Protein AF-A0A164SFN7-F1 (afdb_monomer_lite)

Structure (mmCIF, N/CA/C/O backbone):
data_AF-A0A164SFN7-F1
#
_entry.id   AF-A0A164SFN7-F1
#
loop_
_atom_site.group_PDB
_atom_site.id
_atom_site.type_symbol
_atom_site.label_atom_id
_atom_site.label_alt_id
_atom_site.label_comp_id
_atom_site.label_asym_id
_atom_site.label_entity_id
_atom_site.label_seq_id
_atom_site.pdbx_PDB_ins_code
_atom_site.Cartn_x
_atom_site.Cartn_y
_atom_site.Cartn_z
_atom_site.occupancy
_atom_site.B_iso_or_equiv
_atom_site.auth_seq_id
_atom_site.auth_comp_id
_atom_site.auth_asym_id
_atom_site.auth_atom_id
_atom_site.pdbx_PDB_model_num
ATOM 1 N N . MET A 1 1 ? 20.250 -11.025 16.945 1.00 33.38 1 MET A N 1
ATOM 2 C CA . MET A 1 1 ? 20.134 -11.820 18.185 1.00 33.38 1 MET A CA 1
ATOM 3 C C . MET A 1 1 ? 20.793 -11.009 19.290 1.00 33.38 1 MET A C 1
ATOM 5 O O . MET A 1 1 ? 22.008 -10.897 19.287 1.00 33.38 1 MET A O 1
ATOM 9 N N . VAL A 1 2 ? 20.019 -10.319 20.131 1.00 45.22 2 VAL A N 1
ATOM 10 C CA . VAL A 1 2 ? 20.588 -9.515 21.226 1.00 45.22 2 VAL A CA 1
ATOM 11 C C . VAL A 1 2 ? 20.571 -10.379 22.480 1.00 45.22 2 VAL A C 1
ATOM 13 O O . VAL A 1 2 ? 19.505 -10.751 22.959 1.00 45.22 2 VAL A O 1
ATOM 16 N N . LEU A 1 3 ? 21.754 -10.739 22.973 1.00 43.59 3 LEU A N 1
ATOM 17 C CA . LEU A 1 3 ? 21.920 -11.411 24.257 1.00 43.59 3 LEU A CA 1
ATOM 18 C C . LEU A 1 3 ? 21.895 -10.341 25.352 1.00 43.59 3 LEU A C 1
ATOM 20 O O . LEU A 1 3 ? 22.896 -9.664 25.578 1.00 43.59 3 LEU A O 1
ATOM 24 N N . THR A 1 4 ? 20.762 -10.149 26.026 1.00 58.56 4 THR A N 1
ATOM 25 C CA . THR A 1 4 ? 20.724 -9.317 27.236 1.00 58.56 4 THR A CA 1
ATOM 26 C C . THR A 1 4 ? 21.063 -10.170 28.454 1.00 58.56 4 THR A C 1
ATOM 28 O O . THR A 1 4 ? 20.426 -11.193 28.701 1.00 58.56 4 THR A O 1
ATOM 31 N N . SER A 1 5 ? 22.077 -9.740 29.208 1.00 54.66 5 SER A N 1
ATOM 32 C CA . SER A 1 5 ? 22.541 -10.364 30.453 1.00 54.66 5 SER A CA 1
ATOM 33 C C . SER A 1 5 ? 21.390 -10.594 31.456 1.00 54.66 5 SER A C 1
ATOM 35 O O . SER A 1 5 ? 20.573 -9.686 31.641 1.00 54.66 5 SER A O 1
ATOM 37 N N . PRO A 1 6 ? 21.336 -11.745 32.164 1.00 59.28 6 PRO A N 1
ATOM 38 C CA . PRO A 1 6 ? 20.264 -12.081 33.115 1.00 59.28 6 PRO A CA 1
ATOM 39 C C . PRO A 1 6 ? 20.040 -11.048 34.232 1.00 59.28 6 PRO A C 1
ATOM 41 O O . PRO A 1 6 ? 18.947 -10.962 34.791 1.00 59.28 6 PRO A O 1
ATOM 44 N N . ASN A 1 7 ? 21.058 -10.244 34.552 1.00 55.56 7 ASN A N 1
ATOM 45 C CA . ASN A 1 7 ? 20.974 -9.227 35.601 1.00 55.56 7 ASN A CA 1
ATOM 46 C C . ASN A 1 7 ? 20.192 -7.975 35.172 1.00 55.56 7 ASN A C 1
ATOM 48 O O . ASN A 1 7 ? 19.570 -7.338 36.019 1.00 55.56 7 ASN A O 1
ATOM 52 N N . LEU A 1 8 ? 20.146 -7.658 33.872 1.00 57.59 8 LEU A N 1
ATOM 53 C CA . LEU A 1 8 ? 19.366 -6.526 33.355 1.00 57.59 8 LEU A CA 1
ATOM 54 C C . LEU A 1 8 ? 17.859 -6.810 33.392 1.00 57.59 8 LEU A C 1
ATOM 56 O O . LEU A 1 8 ? 17.068 -5.912 33.665 1.00 57.59 8 LEU A O 1
ATOM 60 N N . LEU A 1 9 ? 17.461 -8.072 33.200 1.00 55.44 9 LEU A N 1
ATOM 61 C CA . LEU A 1 9 ? 16.054 -8.473 33.248 1.00 55.44 9 LEU A CA 1
ATOM 62 C C . LEU A 1 9 ? 15.472 -8.349 34.665 1.00 55.44 9 LEU A C 1
ATOM 64 O O . LEU A 1 9 ? 14.347 -7.891 34.840 1.00 55.44 9 LEU A O 1
ATOM 68 N N . LYS A 1 10 ? 16.259 -8.696 35.692 1.00 55.19 10 LYS A N 1
ATOM 69 C CA . LYS A 1 10 ? 15.844 -8.551 37.098 1.00 55.19 10 LYS A CA 1
ATOM 70 C C . LYS A 1 10 ? 15.749 -7.092 37.537 1.00 55.19 10 LYS A C 1
ATOM 72 O O . LYS A 1 10 ? 14.866 -6.754 38.317 1.00 55.19 10 LYS A O 1
ATOM 77 N N . GLN A 1 11 ? 16.626 -6.231 37.023 1.00 57.22 11 GLN A N 1
ATOM 78 C CA . GLN A 1 11 ? 16.580 -4.799 37.316 1.00 57.22 11 GLN A CA 1
ATOM 79 C C . GLN A 1 11 ? 15.337 -4.130 36.707 1.00 57.22 11 GLN A C 1
ATOM 81 O O . GLN A 1 11 ? 14.772 -3.233 37.320 1.00 57.22 11 GLN A O 1
ATOM 86 N N . TRP A 1 12 ? 14.873 -4.616 35.550 1.00 55.66 12 TRP A N 1
ATOM 87 C CA . TRP A 1 12 ? 13.638 -4.151 34.911 1.00 55.66 12 TRP A CA 1
ATOM 88 C C . TRP A 1 12 ? 12.374 -4.637 35.638 1.00 55.66 12 TRP A C 1
ATOM 90 O O . TRP A 1 12 ? 11.414 -3.888 35.770 1.00 55.66 12 TRP A O 1
ATOM 100 N N . LEU A 1 13 ? 12.379 -5.877 36.145 1.00 57.12 13 LEU A N 1
ATOM 101 C CA . LEU A 1 13 ? 11.225 -6.465 36.840 1.00 57.12 13 LEU A CA 1
ATOM 102 C C . LEU A 1 13 ? 10.996 -5.907 38.254 1.00 57.12 13 LEU A C 1
ATOM 104 O O . LEU A 1 13 ? 9.864 -5.904 38.719 1.00 57.12 13 LEU A O 1
ATOM 108 N N . ASN A 1 14 ? 12.044 -5.433 38.933 1.00 52.53 14 ASN A N 1
ATOM 109 C CA . ASN A 1 14 ? 11.960 -5.004 40.335 1.00 52.53 14 ASN A CA 1
ATOM 110 C C . ASN A 1 14 ? 11.657 -3.511 40.528 1.00 52.53 14 ASN A C 1
ATOM 112 O O . ASN A 1 14 ? 11.607 -3.050 41.668 1.00 52.53 14 ASN A O 1
ATOM 116 N N . HIS A 1 15 ? 11.482 -2.741 39.454 1.00 54.28 15 HIS A N 1
ATOM 117 C CA . HIS A 1 15 ? 11.221 -1.312 39.574 1.00 54.28 15 HIS A CA 1
ATOM 118 C C . HIS A 1 15 ? 9.715 -1.017 39.586 1.00 54.28 15 HIS A C 1
ATOM 120 O O . HIS A 1 15 ? 9.156 -0.489 38.627 1.00 54.28 15 HIS A O 1
ATOM 126 N N . GLU A 1 16 ? 9.049 -1.329 40.700 1.00 56.47 16 GLU A N 1
ATOM 127 C CA . GLU A 1 16 ? 7.717 -0.789 40.997 1.00 56.47 16 GLU A CA 1
ATOM 128 C C . GLU A 1 16 ? 7.840 0.707 41.323 1.00 56.47 16 GLU A C 1
ATOM 130 O O . GLU A 1 16 ? 7.941 1.143 42.469 1.00 56.47 16 GLU A O 1
ATOM 135 N N . HIS A 1 17 ? 7.889 1.527 40.274 1.00 54.84 17 HIS A N 1
ATOM 136 C CA . HIS A 1 17 ? 7.689 2.961 40.400 1.00 54.84 17 HIS A CA 1
ATOM 137 C C . HIS A 1 17 ? 6.199 3.240 40.605 1.00 54.84 17 HIS A C 1
ATOM 139 O O . HIS A 1 17 ? 5.403 3.167 39.670 1.00 54.84 17 HIS A O 1
ATOM 145 N 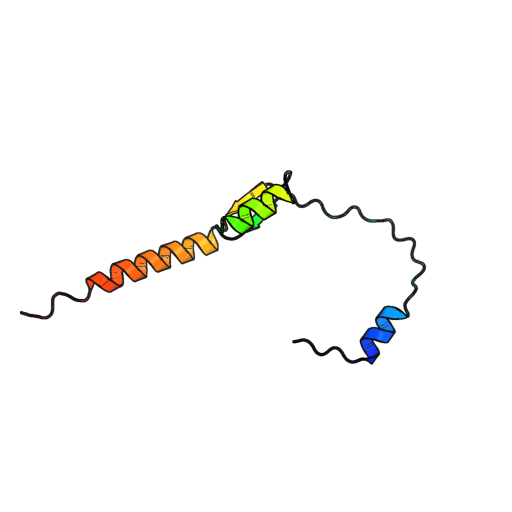N . HIS A 1 18 ? 5.842 3.642 41.824 1.00 49.94 18 HIS A N 1
ATOM 146 C CA . HIS A 1 18 ? 4.639 4.422 42.106 1.00 49.94 18 HIS A CA 1
ATOM 147 C C . HIS A 1 18 ? 4.749 5.795 41.425 1.00 49.94 18 HIS A C 1
ATOM 149 O O . HIS A 1 18 ? 5.040 6.817 42.047 1.00 49.94 18 HIS A O 1
ATOM 155 N N . HIS A 1 19 ? 4.555 5.824 40.114 1.00 55.03 19 HIS A N 1
ATOM 156 C CA . HIS A 1 19 ? 4.261 7.041 39.384 1.00 55.03 19 HIS A CA 1
ATOM 157 C C . HIS A 1 19 ? 2.841 6.904 38.874 1.00 55.03 19 HIS A C 1
ATOM 159 O O . HIS A 1 19 ? 2.514 5.956 38.163 1.00 55.03 19 HIS A O 1
ATOM 165 N N . ASN A 1 20 ? 1.990 7.840 39.294 1.00 53.88 20 ASN A N 1
ATOM 166 C CA . ASN A 1 20 ? 0.707 8.088 38.661 1.00 53.88 20 ASN A CA 1
ATOM 167 C C . ASN A 1 20 ? 1.005 8.439 37.200 1.00 53.88 20 ASN A C 1
ATOM 169 O O . ASN A 1 20 ? 1.204 9.603 36.865 1.00 53.88 20 ASN A O 1
ATOM 173 N N . HIS A 1 21 ? 1.136 7.422 36.348 1.00 56.72 21 HIS A N 1
ATOM 174 C CA . HIS A 1 21 ? 1.183 7.601 34.914 1.00 56.72 21 HIS A CA 1
ATOM 175 C C . HIS A 1 21 ? -0.195 8.118 34.526 1.00 56.72 21 HIS A C 1
ATOM 177 O O . HIS A 1 21 ? -1.141 7.345 34.377 1.00 56.72 21 HIS A O 1
ATOM 183 N N . GLU A 1 22 ? -0.315 9.437 34.386 1.00 60.94 22 GLU A N 1
ATOM 184 C CA . GLU A 1 22 ? -1.294 9.992 33.467 1.00 60.94 22 GLU A CA 1
ATOM 185 C C . GLU A 1 22 ? -1.131 9.216 32.161 1.00 60.94 22 GLU A C 1
ATOM 187 O O . GLU A 1 22 ? -0.066 9.224 31.538 1.00 60.94 22 GLU A O 1
ATOM 192 N N . ILE A 1 23 ? -2.152 8.431 31.821 1.00 66.88 23 ILE A N 1
ATOM 193 C CA . ILE A 1 23 ? -2.161 7.607 30.621 1.00 66.88 23 ILE A CA 1
ATOM 194 C C . ILE A 1 23 ? -2.145 8.596 29.460 1.00 66.88 23 ILE A C 1
ATOM 196 O O . ILE A 1 23 ? -3.190 9.125 29.081 1.00 66.88 23 ILE A O 1
ATOM 200 N N . MET A 1 24 ? -0.960 8.894 28.922 1.00 64.31 24 MET A N 1
ATOM 201 C CA . MET A 1 24 ? -0.875 9.668 27.694 1.00 64.31 24 MET A CA 1
ATOM 202 C C . MET A 1 24 ? -1.686 8.913 26.640 1.00 64.31 24 MET A C 1
ATOM 204 O O . MET A 1 24 ? -1.460 7.709 26.454 1.00 64.31 24 MET A O 1
ATOM 208 N N . PRO A 1 25 ? -2.656 9.566 25.975 1.00 72.88 25 PRO A N 1
ATOM 209 C CA . PRO A 1 25 ? -3.422 8.900 24.942 1.00 72.88 25 PRO A CA 1
ATOM 210 C C . PRO A 1 25 ? -2.442 8.390 23.891 1.00 72.88 25 PRO A C 1
ATOM 212 O O . PRO A 1 25 ? -1.513 9.100 23.498 1.00 72.88 25 PRO A O 1
ATOM 215 N N . LEU A 1 26 ? -2.632 7.1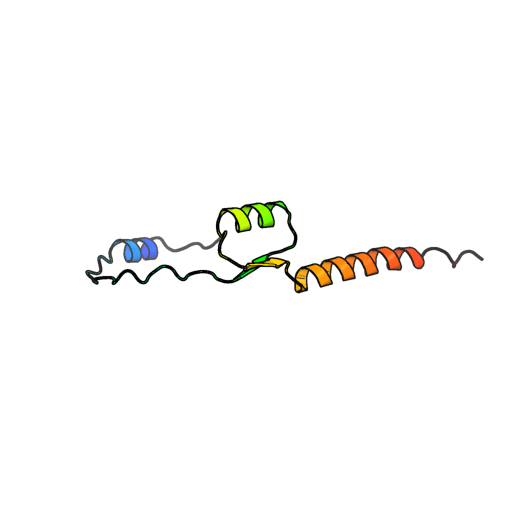38 23.469 1.00 70.81 26 LEU A N 1
ATOM 216 C CA . LEU A 1 26 ? -1.792 6.535 22.441 1.00 70.81 26 LEU A CA 1
ATOM 217 C C . LEU A 1 26 ? -1.719 7.488 21.236 1.00 70.81 26 LEU A C 1
ATOM 219 O O . LEU A 1 26 ? -2.766 7.998 20.815 1.00 70.81 26 LEU A O 1
ATOM 223 N N . PRO A 1 27 ? -0.518 7.753 20.691 1.00 76.31 27 PRO A N 1
ATOM 224 C CA . PRO A 1 27 ? -0.371 8.676 19.579 1.00 76.31 27 PRO A CA 1
ATOM 225 C C . PRO A 1 27 ? -1.243 8.201 18.418 1.00 76.31 27 PRO A C 1
ATOM 227 O O . PRO A 1 27 ? -1.133 7.062 17.955 1.00 76.31 27 PRO A O 1
ATOM 230 N N . ARG A 1 28 ? -2.147 9.074 17.964 1.00 83.00 28 ARG A N 1
ATOM 231 C CA . ARG A 1 28 ? -2.975 8.800 16.793 1.00 83.00 28 ARG A CA 1
ATOM 232 C C . ARG A 1 28 ? -2.071 8.840 15.569 1.00 83.00 28 ARG A C 1
ATOM 234 O O . ARG A 1 28 ? -1.448 9.854 15.279 1.00 83.00 28 ARG A O 1
ATOM 241 N N . VAL A 1 29 ? -1.987 7.719 14.866 1.00 89.06 29 VAL A N 1
ATOM 242 C CA . VAL A 1 29 ? -1.309 7.669 13.574 1.00 89.06 29 VAL A CA 1
ATOM 243 C C . VAL A 1 29 ? -2.207 8.376 12.560 1.00 89.06 29 VAL A C 1
ATOM 245 O O . VAL A 1 29 ? -3.390 8.065 12.484 1.00 89.06 29 VAL A O 1
ATOM 248 N N . ASP A 1 30 ? -1.667 9.309 11.779 1.00 93.94 30 ASP A N 1
ATOM 249 C CA . ASP A 1 30 ? -2.438 10.009 10.735 1.00 93.94 30 ASP A CA 1
ATOM 250 C C . ASP A 1 30 ? -2.084 9.519 9.329 1.00 93.94 30 ASP A C 1
ATOM 252 O O . ASP A 1 30 ? -2.922 9.517 8.425 1.00 93.94 30 ASP A O 1
ATOM 256 N N . ARG A 1 31 ? -0.838 9.077 9.131 1.00 96.44 31 ARG A N 1
ATOM 257 C CA . ARG A 1 31 ? -0.320 8.653 7.831 1.00 96.44 31 ARG A CA 1
ATOM 258 C C . ARG A 1 31 ? 0.567 7.430 7.971 1.00 96.44 31 ARG A C 1
ATOM 260 O O . ARG A 1 31 ? 1.441 7.383 8.829 1.00 96.44 31 ARG A O 1
ATOM 267 N N . ILE A 1 32 ? 0.363 6.473 7.077 1.00 97.06 32 ILE A N 1
ATOM 268 C CA . ILE A 1 32 ? 1.160 5.253 6.981 1.00 97.06 32 ILE A CA 1
ATOM 269 C C . ILE A 1 32 ? 1.686 5.155 5.551 1.00 97.06 32 ILE A C 1
ATOM 271 O O . ILE A 1 32 ? 0.945 5.384 4.594 1.00 97.06 32 ILE A O 1
ATOM 275 N N . VAL A 1 33 ? 2.965 4.816 5.403 1.00 97.88 33 VAL A N 1
ATOM 276 C CA . VAL A 1 33 ? 3.603 4.560 4.109 1.00 97.88 33 VAL A CA 1
ATOM 277 C C . VAL A 1 33 ? 4.196 3.159 4.151 1.00 97.88 33 VAL A C 1
ATOM 279 O O . VAL A 1 33 ? 5.003 2.870 5.030 1.00 97.88 33 VAL A O 1
ATOM 282 N N . THR A 1 34 ? 3.805 2.297 3.219 1.00 97.62 34 THR A N 1
ATOM 283 C CA . THR A 1 34 ? 4.347 0.932 3.093 1.00 97.62 34 THR A CA 1
ATOM 284 C C . THR A 1 34 ? 4.834 0.682 1.674 1.00 97.62 34 THR A C 1
ATOM 286 O O . THR A 1 34 ? 4.634 1.506 0.784 1.00 97.62 34 THR A O 1
ATOM 289 N N . ASP A 1 35 ? 5.476 -0.451 1.428 1.00 94.88 35 ASP A N 1
ATOM 290 C CA . ASP A 1 35 ? 5.605 -0.979 0.070 1.00 94.88 35 ASP A CA 1
ATOM 291 C C . ASP A 1 35 ? 4.226 -1.250 -0.568 1.00 94.88 35 ASP A C 1
ATOM 293 O O . ASP A 1 35 ? 3.182 -1.182 0.086 1.00 94.88 35 ASP A O 1
ATOM 297 N N . PHE A 1 36 ? 4.213 -1.519 -1.877 1.00 94.25 36 PHE A N 1
ATOM 298 C CA . PHE A 1 36 ? 2.993 -1.739 -2.666 1.00 94.25 36 PHE A CA 1
ATOM 299 C C . PHE A 1 36 ? 2.432 -3.166 -2.535 1.00 94.25 36 PHE A C 1
ATOM 301 O O . PHE A 1 36 ? 1.693 -3.631 -3.406 1.00 94.25 36 PHE A O 1
ATOM 308 N N . GLU A 1 37 ? 2.758 -3.880 -1.456 1.00 95.50 37 GLU A N 1
ATOM 309 C CA . GLU A 1 37 ? 2.252 -5.229 -1.248 1.00 95.50 37 GLU A CA 1
ATOM 310 C C . GLU A 1 37 ? 0.766 -5.226 -0.887 1.00 95.50 37 GLU A C 1
ATOM 312 O O . GLU A 1 37 ? 0.315 -4.618 0.087 1.00 95.50 37 GLU A O 1
ATOM 317 N N . ARG A 1 38 ? -0.027 -5.974 -1.662 1.00 96.19 38 ARG A N 1
ATOM 318 C CA . ARG A 1 38 ? -1.483 -6.036 -1.484 1.00 96.19 38 ARG A CA 1
ATOM 319 C C . ARG A 1 38 ? -1.883 -6.493 -0.080 1.00 96.19 38 ARG A C 1
ATOM 321 O O . ARG A 1 38 ? -2.832 -5.949 0.480 1.00 96.19 38 ARG A O 1
ATOM 328 N N . ALA A 1 39 ? -1.188 -7.485 0.475 1.00 97.56 39 ALA A N 1
ATOM 329 C CA . ALA A 1 39 ? -1.486 -8.016 1.803 1.00 97.56 39 ALA A CA 1
ATOM 330 C C . ALA A 1 39 ? -1.310 -6.942 2.887 1.00 97.56 39 ALA A C 1
ATOM 332 O O . ALA A 1 39 ? -2.198 -6.755 3.722 1.00 97.56 39 ALA A O 1
ATOM 333 N N . VAL A 1 40 ? -0.219 -6.176 2.806 1.00 97.00 40 VAL A N 1
ATOM 334 C CA . VAL A 1 40 ? 0.071 -5.057 3.708 1.00 97.00 40 VAL A CA 1
ATOM 335 C C . VAL A 1 40 ? -0.991 -3.968 3.571 1.00 97.00 40 VAL A C 1
ATOM 337 O O . VAL A 1 40 ? -1.548 -3.523 4.572 1.00 97.00 40 VAL A O 1
ATOM 340 N N . PHE A 1 41 ? -1.366 -3.607 2.341 1.00 96.88 41 PHE A N 1
ATOM 341 C CA . PHE A 1 41 ? -2.439 -2.642 2.086 1.00 96.88 41 PHE A CA 1
ATOM 342 C C . PHE A 1 41 ? -3.774 -3.029 2.719 1.00 96.88 41 PHE A C 1
ATOM 344 O O . PHE A 1 41 ? -4.440 -2.190 3.328 1.00 96.88 41 PHE A O 1
ATOM 351 N N . VAL A 1 42 ? -4.172 -4.294 2.600 1.00 97.56 42 VAL A N 1
ATOM 352 C CA . VAL A 1 42 ? -5.415 -4.779 3.208 1.00 97.56 42 VAL A CA 1
ATOM 353 C C . VAL A 1 42 ? -5.322 -4.752 4.735 1.00 97.56 42 VAL A C 1
ATOM 355 O O . VAL A 1 42 ? -6.250 -4.278 5.391 1.00 97.56 42 VAL A O 1
ATOM 358 N N . ALA A 1 43 ? -4.209 -5.218 5.306 1.00 97.81 43 ALA A N 1
ATOM 359 C CA . ALA A 1 43 ? -4.015 -5.258 6.752 1.00 97.81 43 ALA A CA 1
ATOM 360 C C . ALA A 1 43 ? -4.017 -3.852 7.372 1.00 97.81 43 ALA A C 1
ATOM 362 O O . ALA A 1 43 ? -4.740 -3.606 8.338 1.00 97.81 43 ALA A O 1
ATOM 363 N N . VAL A 1 44 ? -3.274 -2.914 6.779 1.00 96.56 44 VAL A N 1
ATOM 364 C CA . VAL A 1 44 ? -3.181 -1.529 7.257 1.00 96.56 44 VAL A CA 1
ATOM 365 C C . VAL A 1 44 ? -4.539 -0.845 7.198 1.00 96.56 44 VAL A C 1
ATOM 367 O O . VAL A 1 44 ? -4.980 -0.297 8.201 1.00 96.56 44 VAL A O 1
ATOM 370 N N . ARG A 1 45 ? -5.256 -0.929 6.071 1.00 95.62 45 ARG A N 1
ATOM 371 C CA . ARG A 1 45 ? -6.581 -0.298 5.940 1.00 95.62 45 ARG A CA 1
ATOM 372 C C . ARG A 1 45 ? -7.621 -0.884 6.897 1.00 95.62 45 ARG A C 1
ATOM 374 O O . ARG A 1 45 ? -8.537 -0.174 7.296 1.00 95.62 45 ARG A O 1
ATOM 381 N N . LYS A 1 46 ? -7.482 -2.159 7.276 1.00 96.50 46 LYS A N 1
ATOM 382 C CA . LYS A 1 46 ? -8.358 -2.814 8.257 1.00 96.50 46 LYS A CA 1
ATOM 383 C C . LYS A 1 46 ? -8.053 -2.382 9.696 1.00 96.50 46 LYS A C 1
ATOM 385 O O . LYS A 1 46 ? -8.984 -2.185 10.468 1.00 96.50 46 LYS A O 1
ATOM 390 N N . LEU A 1 47 ? -6.774 -2.266 10.059 1.00 95.25 47 LEU A N 1
ATOM 391 C CA . LEU A 1 47 ? -6.339 -1.913 11.418 1.00 95.25 47 LEU A CA 1
ATOM 392 C C . LEU A 1 47 ? -6.371 -0.402 11.684 1.00 95.25 47 LEU A C 1
ATOM 394 O O . LEU A 1 47 ? -6.599 0.021 12.813 1.00 95.25 47 LEU A O 1
ATOM 398 N N . PHE A 1 48 ? -6.174 0.403 10.641 1.00 94.88 48 PHE A N 1
ATOM 399 C CA . PHE A 1 48 ? -6.028 1.854 10.708 1.00 94.88 48 PHE A CA 1
ATOM 400 C C . PHE A 1 48 ? -6.971 2.561 9.717 1.00 94.88 48 PHE A C 1
ATOM 402 O O . PHE A 1 48 ? -6.513 3.273 8.821 1.00 94.88 48 PHE A O 1
ATOM 409 N N . PRO A 1 49 ? -8.300 2.384 9.846 1.00 93.56 49 PRO A N 1
ATOM 410 C CA . PRO A 1 49 ? -9.265 2.878 8.860 1.00 93.56 49 PRO A CA 1
ATOM 411 C C . PRO A 1 49 ? -9.317 4.409 8.760 1.00 93.56 49 PRO A C 1
ATOM 413 O O . PRO A 1 49 ? -9.729 4.940 7.733 1.00 93.56 49 PRO A O 1
ATOM 416 N N . SER A 1 50 ? -8.901 5.125 9.810 1.00 92.50 50 SER A N 1
ATOM 417 C CA . SER A 1 50 ? -8.838 6.592 9.831 1.00 92.50 50 SER A CA 1
ATOM 418 C C . SER A 1 50 ? -7.506 7.163 9.339 1.00 92.50 50 SER A C 1
ATOM 420 O O . SER A 1 50 ? -7.377 8.379 9.239 1.00 92.50 50 SER A O 1
ATOM 422 N N . CYS A 1 51 ? -6.502 6.321 9.078 1.00 95.25 51 CYS A N 1
ATOM 423 C CA . CYS A 1 51 ? -5.186 6.772 8.640 1.00 95.25 51 CYS A CA 1
ATOM 424 C C . CYS A 1 51 ? -5.122 6.878 7.120 1.00 95.25 51 CYS A C 1
ATOM 426 O O . CYS A 1 51 ? -5.635 6.031 6.387 1.00 95.25 51 CYS A O 1
ATOM 428 N N . PHE A 1 52 ? -4.390 7.872 6.628 1.00 96.62 52 PHE A N 1
ATOM 429 C CA . PHE A 1 52 ? -4.082 7.973 5.213 1.00 96.62 52 PHE A CA 1
ATOM 430 C C . PHE A 1 52 ? -2.957 6.998 4.844 1.00 96.62 52 PHE A C 1
ATOM 432 O O . PHE A 1 52 ? -1.806 7.179 5.247 1.00 96.62 52 PHE A O 1
ATOM 439 N N . HIS A 1 53 ? -3.285 5.952 4.084 1.00 97.38 53 HIS A N 1
ATOM 440 C CA . HIS A 1 53 ? -2.328 4.920 3.681 1.00 97.38 53 HIS A CA 1
ATOM 441 C C . HIS A 1 53 ? -1.827 5.121 2.244 1.00 97.38 53 HIS A C 1
ATOM 443 O O . HIS A 1 53 ? -2.619 5.166 1.302 1.00 97.38 53 HIS A O 1
ATOM 449 N N . LEU A 1 54 ? -0.505 5.223 2.088 1.00 97.56 54 LEU A N 1
ATOM 450 C CA . LEU A 1 54 ? 0.205 5.451 0.829 1.00 97.56 54 LEU A CA 1
ATOM 451 C C . LEU A 1 54 ? 1.218 4.344 0.524 1.00 97.56 54 LEU A C 1
ATOM 453 O O . LEU A 1 54 ? 1.777 3.722 1.426 1.00 97.56 54 LEU A O 1
ATOM 457 N N . GLY A 1 55 ? 1.521 4.176 -0.763 1.00 97.19 55 GLY A N 1
ATOM 458 C CA . GLY A 1 55 ? 2.670 3.393 -1.210 1.00 97.19 55 GLY A CA 1
ATOM 459 C C . GLY A 1 55 ? 3.964 4.216 -1.200 1.00 97.19 55 GLY A C 1
ATOM 460 O O . GLY A 1 55 ? 3.956 5.430 -1.411 1.00 97.19 55 GLY A O 1
ATOM 461 N N . CYS A 1 56 ? 5.088 3.557 -0.943 1.00 97.81 56 CYS A N 1
ATOM 462 C CA . CYS A 1 56 ? 6.399 4.175 -0.808 1.00 97.81 56 CYS A CA 1
ATOM 463 C C . CYS A 1 56 ? 7.012 4.503 -2.174 1.00 97.81 56 CYS A C 1
ATOM 465 O O . CYS A 1 56 ? 7.423 3.607 -2.912 1.00 97.81 56 CYS A O 1
ATOM 467 N N . ASN A 1 57 ? 7.152 5.795 -2.479 1.00 97.25 57 ASN A N 1
ATOM 468 C CA . ASN A 1 57 ? 7.748 6.248 -3.738 1.00 97.25 57 ASN A CA 1
ATOM 469 C C . ASN A 1 57 ? 9.186 5.739 -3.940 1.00 97.25 57 ASN A C 1
ATOM 471 O O . ASN A 1 57 ? 9.563 5.389 -5.049 1.00 97.25 57 ASN A O 1
ATOM 475 N N . PHE A 1 58 ? 9.979 5.647 -2.870 1.00 96.94 58 PHE A N 1
ATOM 476 C CA . PHE A 1 58 ? 11.355 5.152 -2.950 1.00 96.94 58 PHE A CA 1
ATOM 477 C C . PHE A 1 58 ? 11.419 3.702 -3.452 1.00 96.94 58 PHE A C 1
ATOM 479 O O . PHE A 1 58 ? 12.118 3.420 -4.425 1.00 96.94 58 PHE A O 1
ATOM 486 N N . HIS A 1 59 ? 10.627 2.802 -2.858 1.00 94.75 59 HIS A N 1
ATOM 487 C CA . HIS A 1 59 ? 10.548 1.408 -3.304 1.00 94.75 59 HIS A CA 1
ATOM 488 C C . HIS A 1 59 ? 9.958 1.280 -4.715 1.00 94.75 59 HIS A C 1
ATOM 490 O O . HIS A 1 59 ? 10.403 0.437 -5.491 1.00 94.75 59 HIS A O 1
ATOM 496 N N . TRP A 1 60 ? 8.999 2.138 -5.081 1.00 95.62 60 TRP A N 1
ATOM 497 C CA . TRP A 1 60 ? 8.476 2.182 -6.447 1.00 95.62 60 TRP A CA 1
ATOM 498 C C . TRP A 1 60 ? 9.562 2.540 -7.464 1.00 95.62 60 TRP A C 1
ATOM 500 O O . TRP A 1 60 ? 9.750 1.814 -8.438 1.00 95.62 60 TRP A O 1
ATOM 510 N N . CYS A 1 61 ? 10.319 3.613 -7.218 1.00 97.06 61 CYS A N 1
ATOM 511 C CA . CYS A 1 61 ? 11.417 4.021 -8.089 1.00 97.06 61 CYS A CA 1
ATOM 512 C C . CYS A 1 61 ? 12.454 2.905 -8.242 1.00 97.06 61 CYS A C 1
ATOM 514 O O . CYS A 1 61 ? 12.863 2.614 -9.361 1.00 97.06 61 CYS A O 1
ATOM 516 N N . GLN A 1 62 ? 12.835 2.233 -7.150 1.00 95.31 62 GLN A N 1
ATOM 517 C CA . GLN A 1 62 ? 13.755 1.094 -7.214 1.00 95.31 62 GLN A CA 1
ATOM 518 C C . GLN A 1 62 ? 13.219 -0.043 -8.094 1.00 95.31 62 GLN A C 1
ATOM 520 O O . GLN A 1 62 ? 13.948 -0.554 -8.943 1.00 95.31 62 GLN A O 1
ATOM 525 N N . ALA A 1 63 ? 11.945 -0.414 -7.937 1.00 94.88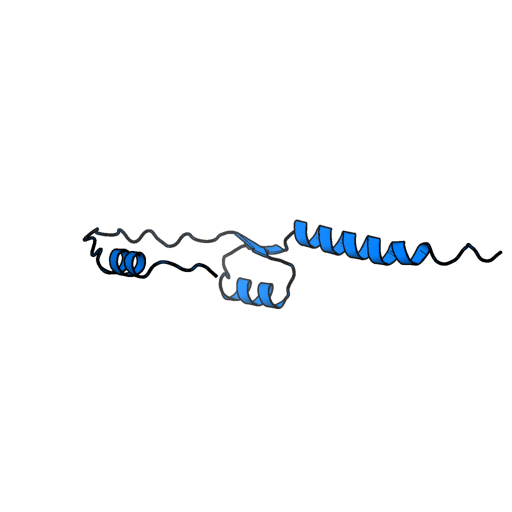 63 ALA A N 1
ATOM 526 C CA . ALA A 1 63 ? 11.325 -1.470 -8.734 1.00 94.88 63 ALA A CA 1
ATOM 527 C C . ALA A 1 63 ? 11.246 -1.107 -10.228 1.00 94.88 63 ALA A C 1
ATOM 529 O O . ALA A 1 63 ? 11.486 -1.959 -11.086 1.00 94.88 63 ALA A O 1
ATOM 530 N N . ILE A 1 64 ? 10.946 0.156 -10.548 1.00 95.56 64 ILE A N 1
ATOM 531 C CA . ILE A 1 64 ? 10.943 0.655 -11.928 1.00 95.56 64 ILE A CA 1
ATOM 532 C C . ILE A 1 64 ? 12.354 0.647 -12.515 1.00 95.56 64 ILE A C 1
ATOM 534 O O . ILE A 1 64 ? 12.544 0.109 -13.602 1.00 95.56 64 ILE A O 1
ATOM 538 N N . MET A 1 65 ? 13.349 1.174 -11.797 1.00 95.44 65 MET A N 1
ATOM 539 C CA . MET A 1 65 ? 14.741 1.187 -12.259 1.00 95.44 65 MET A CA 1
ATOM 540 C C . MET A 1 65 ? 15.264 -0.224 -12.508 1.00 95.44 65 MET A C 1
ATOM 542 O O . MET A 1 65 ? 15.900 -0.463 -13.530 1.00 95.44 65 MET A O 1
ATOM 546 N N . LYS A 1 66 ? 14.934 -1.178 -11.630 1.00 94.88 66 LYS A N 1
ATOM 547 C CA . LYS A 1 66 ? 15.272 -2.585 -11.843 1.00 94.88 66 LYS A CA 1
ATOM 548 C C . LYS A 1 66 ? 14.664 -3.123 -13.140 1.00 94.88 66 LYS A C 1
ATOM 550 O O . LYS A 1 66 ? 15.381 -3.714 -13.931 1.00 94.88 66 LYS A O 1
ATOM 555 N N . LYS A 1 67 ? 13.374 -2.875 -13.393 1.00 94.38 67 LYS A N 1
ATOM 556 C CA . LYS A 1 67 ? 12.723 -3.300 -14.645 1.00 94.38 67 LYS A CA 1
ATOM 557 C C . LYS A 1 67 ? 13.336 -2.659 -15.885 1.00 94.38 67 LYS A C 1
ATOM 559 O O . LYS A 1 67 ? 13.418 -3.311 -16.915 1.00 94.38 67 LYS A O 1
ATOM 564 N N . ILE A 1 68 ? 13.714 -1.385 -15.801 1.00 94.56 68 ILE A N 1
ATOM 565 C CA . ILE A 1 68 ? 14.412 -0.689 -16.885 1.00 94.56 68 ILE A CA 1
ATOM 566 C C . ILE A 1 68 ? 15.721 -1.428 -17.167 1.00 94.56 68 ILE A C 1
ATOM 568 O O . ILE A 1 68 ? 15.904 -1.906 -18.278 1.00 94.56 68 ILE A O 1
ATOM 572 N N . ILE A 1 69 ? 16.575 -1.605 -16.159 1.00 92.75 69 ILE A N 1
ATOM 573 C CA . ILE A 1 69 ? 17.863 -2.295 -16.310 1.00 92.75 69 ILE A CA 1
ATOM 574 C C . ILE A 1 69 ? 17.669 -3.705 -16.880 1.00 92.75 69 ILE A C 1
ATOM 576 O O . ILE A 1 69 ? 18.266 -4.015 -17.903 1.00 92.75 69 ILE A O 1
ATOM 580 N N . ASP A 1 70 ? 16.776 -4.508 -16.295 1.00 91.69 70 ASP A N 1
ATOM 581 C CA . ASP A 1 70 ? 16.512 -5.884 -16.733 1.00 91.69 70 ASP A CA 1
ATOM 582 C C . ASP A 1 70 ? 16.030 -5.945 -18.208 1.00 91.69 70 ASP A C 1
ATOM 584 O O . ASP A 1 70 ? 16.346 -6.890 -18.926 1.00 91.69 70 ASP A O 1
ATOM 588 N N . ASN A 1 71 ? 15.286 -4.936 -18.688 1.00 82.19 71 ASN A N 1
ATOM 589 C CA . ASN A 1 71 ? 14.822 -4.867 -20.081 1.00 82.19 71 ASN A CA 1
ATOM 590 C C . ASN A 1 71 ? 15.884 -4.337 -21.059 1.00 82.19 71 ASN A C 1
ATOM 592 O O . ASN A 1 71 ? 15.891 -4.745 -22.218 1.00 82.19 71 ASN A O 1
ATOM 596 N N . TYR A 1 72 ? 16.748 -3.411 -20.632 1.00 74.31 72 TYR A N 1
ATOM 597 C CA . TYR A 1 72 ? 17.798 -2.844 -21.487 1.00 74.31 72 TYR A CA 1
ATOM 598 C C . TYR A 1 72 ? 19.041 -3.747 -21.570 1.00 74.31 72 TYR A C 1
ATOM 600 O O . TYR A 1 72 ? 19.684 -3.774 -22.616 1.00 74.31 72 TYR A O 1
ATOM 608 N N . ASP A 1 73 ? 19.336 -4.549 -20.544 1.00 62.91 73 ASP A N 1
ATOM 609 C CA . ASP A 1 73 ? 20.436 -5.533 -20.546 1.00 62.91 73 ASP A CA 1
ATOM 610 C C . ASP A 1 73 ? 20.230 -6.649 -21.598 1.00 62.91 73 ASP A C 1
ATOM 612 O O . ASP A 1 73 ? 21.178 -7.208 -22.139 1.00 62.91 73 ASP A O 1
ATOM 616 N N . MET A 1 74 ? 18.979 -6.903 -22.000 1.00 56.84 74 MET A N 1
ATOM 617 C CA . MET A 1 74 ? 18.630 -7.836 -23.084 1.00 56.84 74 MET A CA 1
ATOM 618 C C . MET A 1 74 ? 18.862 -7.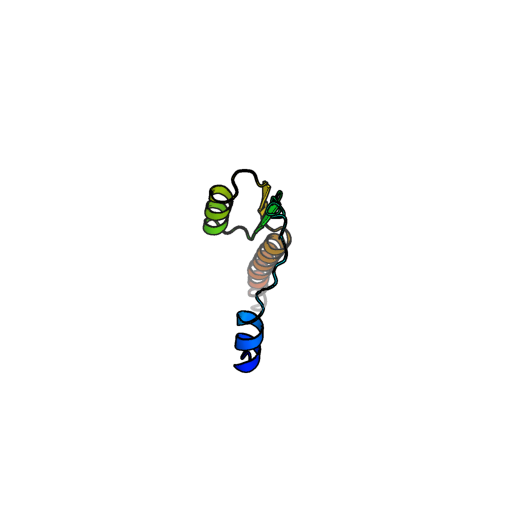273 -24.500 1.00 56.84 74 MET A C 1
ATOM 620 O O . MET A 1 74 ? 18.795 -8.030 -25.464 1.00 56.84 74 MET A O 1
ATOM 624 N N . SER A 1 75 ? 19.118 -5.968 -24.654 1.00 57.00 75 SER A N 1
ATOM 625 C CA . SER A 1 75 ? 19.335 -5.327 -25.967 1.00 57.00 75 SER A CA 1
ATOM 626 C C . SER A 1 75 ? 20.802 -5.246 -26.406 1.00 57.00 75 SER A C 1
ATOM 628 O O . SER A 1 75 ? 21.079 -4.710 -27.472 1.00 57.00 75 SER A O 1
ATOM 630 N N . PHE A 1 76 ? 21.738 -5.786 -25.616 1.00 53.56 76 PHE A N 1
ATOM 631 C CA . PHE A 1 76 ? 23.174 -5.795 -25.936 1.00 53.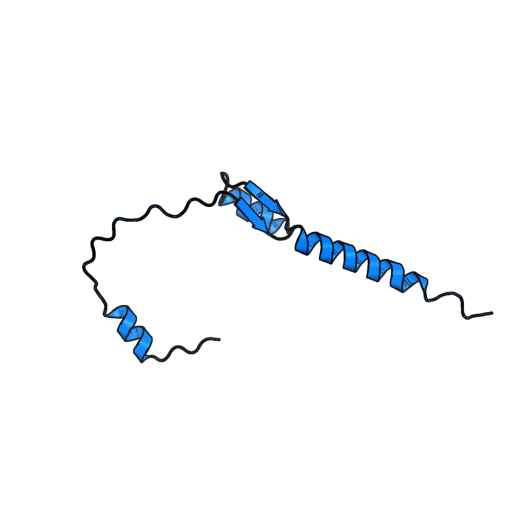56 76 PHE A CA 1
ATOM 632 C C . PHE A 1 76 ? 23.689 -7.169 -26.420 1.00 53.56 76 PHE A C 1
ATOM 634 O O . PHE A 1 76 ? 24.862 -7.308 -26.746 1.00 53.56 76 PHE A O 1
ATOM 641 N N . VAL A 1 77 ? 22.828 -8.193 -26.503 1.00 57.50 77 VAL A N 1
ATOM 642 C CA . VAL A 1 77 ? 23.182 -9.527 -27.033 1.00 57.50 77 VAL A CA 1
ATOM 643 C C . VAL A 1 77 ? 22.466 -9.785 -28.359 1.00 57.50 77 VAL A C 1
ATOM 645 O O . VAL A 1 77 ? 21.637 -10.679 -28.475 1.00 57.50 77 VAL A O 1
ATOM 648 N N . SER A 1 78 ? 22.767 -8.968 -29.360 1.00 56.31 78 SER A N 1
ATOM 649 C CA . SER A 1 78 ? 22.664 -9.316 -30.781 1.00 56.31 78 SER A CA 1
ATOM 650 C C . SER A 1 78 ? 23.212 -8.127 -31.556 1.00 56.31 78 SER A C 1
ATOM 652 O O . SER A 1 78 ? 22.488 -7.151 -31.679 1.00 56.31 78 SER A O 1
ATOM 654 N N . ASP A 1 79 ? 24.483 -8.176 -31.958 1.00 56.44 79 ASP A N 1
ATOM 655 C CA . ASP A 1 79 ? 25.041 -7.426 -33.105 1.00 56.44 79 ASP A CA 1
ATOM 656 C C . ASP A 1 79 ? 26.542 -7.740 -33.356 1.00 56.44 79 ASP A C 1
ATOM 658 O O . ASP A 1 79 ? 27.123 -7.187 -34.281 1.00 56.44 79 ASP A O 1
ATOM 662 N N . ASP A 1 80 ? 27.163 -8.686 -32.628 1.00 58.12 80 ASP A N 1
ATOM 663 C CA . ASP A 1 80 ? 28.546 -9.149 -32.883 1.00 58.12 80 ASP A CA 1
ATOM 664 C C . ASP A 1 80 ? 28.627 -10.545 -33.563 1.00 58.12 80 ASP A C 1
ATOM 666 O O . ASP A 1 80 ? 29.509 -11.351 -33.270 1.00 58.12 80 ASP A O 1
ATOM 670 N N . GLU A 1 81 ? 27.718 -10.844 -34.498 1.00 54.44 81 GLU A N 1
ATOM 671 C CA . GLU A 1 81 ? 27.931 -11.868 -35.544 1.00 54.44 81 GLU A CA 1
ATOM 672 C C . GLU A 1 81 ? 27.676 -11.244 -36.931 1.00 54.44 81 GLU A C 1
ATOM 674 O O . GLU A 1 81 ? 26.603 -11.402 -37.517 1.00 54.44 81 GLU A O 1
ATOM 679 N N . MET A 1 82 ? 28.670 -10.524 -37.465 1.00 40.78 82 MET A N 1
ATOM 680 C CA . MET A 1 82 ? 28.839 -10.311 -38.911 1.00 40.78 82 MET A CA 1
ATOM 681 C C . MET A 1 82 ? 30.314 -10.181 -39.288 1.00 40.78 82 MET A C 1
ATOM 683 O O . MET A 1 82 ? 31.007 -9.324 -38.696 1.00 40.78 82 MET A O 1
#

Organism: NCBI:txid35525

pLDDT: mean 77.38, std 19.98, range [33.38, 97.88]

Foldseek 3Di:
DDDDDPVVVVVVVPDPDPDPPPPDPDDQAAEDEEAPDPVVVVVCCVVRVNHHYYYDPVVVVVVVVVVVCVVVVVVVPPDPPD

Sequence (82 aa):
MVLTSPNLLKQWLNHEHHHNHEIMPLPRVDRIVTDFERAVFVAVRKLFPSCFHLGCNFHWCQAIMKKIIDNYDMSFVSDDEM

Radius of gyration: 25.01 Å; chains: 1; bounding box: 38×22×81 Å

Secondary structure (DSSP, 8-state):
-----HHHHHHHHT---------PPPPPP-EEEE-S-HHHHHHHH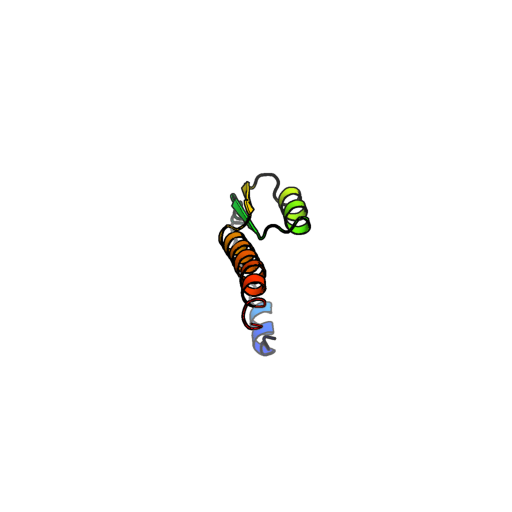HH-TTSEEEE-HHHHHHHHHHHHHHHHGGGSSSS---